Protein AF-A0AA51CBP5-F1 (afdb_monomer_lite)

Radius of gyration: 10.13 Å; chains: 1; bounding box: 25×19×21 Å

Structure (mmCIF, N/CA/C/O backbone):
data_AF-A0AA51CBP5-F1
#
_entry.id   AF-A0AA51CBP5-F1
#
loop_
_atom_site.group_PDB
_atom_site.id
_atom_site.type_symbol
_atom_site.label_atom_id
_atom_site.label_alt_id
_atom_site.label_comp_id
_atom_site.label_asym_id
_atom_site.label_entity_id
_atom_site.label_seq_id
_atom_site.pdbx_PDB_ins_code
_atom_site.Cartn_x
_atom_site.Cartn_y
_atom_site.Cartn_z
_atom_site.occupancy
_atom_site.B_iso_or_equiv
_atom_site.auth_seq_id
_atom_site.auth_comp_id
_atom_site.auth_asym_id
_atom_site.auth_atom_id
_atom_site.pdbx_PDB_model_num
ATOM 1 N N . MET A 1 1 ? 12.551 11.601 0.463 1.00 54.16 1 MET A N 1
ATOM 2 C CA . MET A 1 1 ? 11.888 11.298 1.749 1.00 54.16 1 MET A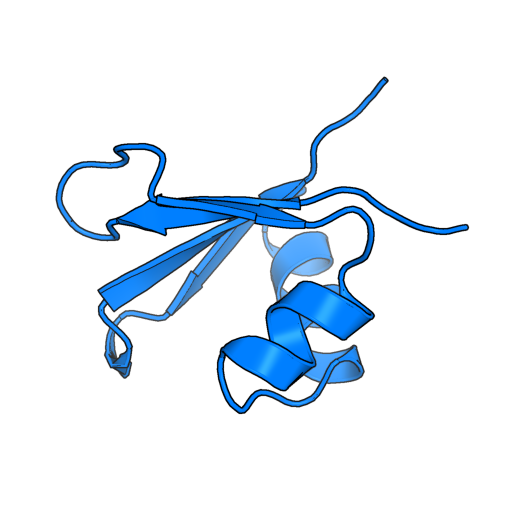 CA 1
ATOM 3 C C . MET A 1 1 ? 11.329 9.890 1.693 1.00 54.16 1 MET A C 1
ATOM 5 O O . MET A 1 1 ? 10.490 9.618 0.841 1.00 54.16 1 MET A O 1
ATOM 9 N N . ALA A 1 2 ? 11.820 9.001 2.555 1.00 66.25 2 ALA A N 1
ATOM 10 C CA . ALA A 1 2 ? 11.142 7.743 2.841 1.00 66.25 2 ALA A CA 1
ATOM 11 C C . ALA A 1 2 ? 9.788 8.065 3.485 1.00 66.25 2 ALA A C 1
ATOM 13 O O . ALA A 1 2 ? 9.705 8.934 4.349 1.00 66.25 2 ALA A O 1
ATOM 14 N N . THR A 1 3 ? 8.720 7.449 2.992 1.00 81.88 3 THR A N 1
ATOM 15 C CA . THR A 1 3 ? 7.375 7.620 3.541 1.00 81.88 3 THR A CA 1
ATOM 16 C C . THR A 1 3 ? 6.915 6.262 4.028 1.00 81.88 3 THR A C 1
ATOM 18 O O . THR A 1 3 ? 6.751 5.367 3.196 1.00 81.88 3 THR A O 1
ATOM 21 N N . LYS A 1 4 ? 6.714 6.137 5.344 1.00 93.56 4 LYS A N 1
ATOM 22 C CA . LYS A 1 4 ? 6.137 4.939 5.944 1.00 93.56 4 LYS A CA 1
ATOM 23 C C . LYS A 1 4 ? 4.688 4.780 5.506 1.00 93.56 4 LYS A C 1
ATOM 25 O O . LYS A 1 4 ? 3.952 5.769 5.378 1.00 93.56 4 LYS A O 1
ATOM 30 N N . VAL A 1 5 ? 4.277 3.542 5.284 1.00 95.44 5 VAL A N 1
ATOM 31 C CA . VAL A 1 5 ? 2.911 3.205 4.885 1.00 95.44 5 VAL A CA 1
ATOM 32 C C . VAL A 1 5 ? 2.433 1.971 5.627 1.00 95.44 5 VAL A C 1
ATOM 34 O O . VAL A 1 5 ? 3.203 1.058 5.891 1.00 95.44 5 VAL A O 1
ATOM 37 N N . MET A 1 6 ? 1.150 1.957 5.949 1.00 96.75 6 MET A N 1
ATOM 38 C CA . MET A 1 6 ? 0.447 0.803 6.498 1.00 96.75 6 MET A CA 1
ATOM 39 C C . MET A 1 6 ? -0.384 0.170 5.387 1.00 96.75 6 MET A C 1
ATOM 41 O O . MET A 1 6 ? -1.114 0.879 4.688 1.00 96.75 6 MET A O 1
ATOM 45 N N . GLN A 1 7 ? -0.247 -1.140 5.224 1.00 97.38 7 GLN A N 1
ATOM 46 C CA . GLN A 1 7 ? -1.126 -1.975 4.424 1.00 97.38 7 GLN A CA 1
ATOM 47 C C . GLN A 1 7 ? -2.310 -2.403 5.280 1.00 97.38 7 GLN A C 1
ATOM 49 O O . GLN A 1 7 ? -2.138 -2.892 6.395 1.00 97.38 7 GLN A O 1
ATOM 54 N N . LEU A 1 8 ? -3.506 -2.214 4.745 1.00 97.38 8 LEU A N 1
ATOM 55 C CA . LEU A 1 8 ? -4.767 -2.528 5.390 1.00 97.38 8 LEU A CA 1
ATOM 56 C C . LEU A 1 8 ? -5.539 -3.524 4.528 1.00 97.38 8 LEU A C 1
ATOM 58 O O . LEU A 1 8 ? -5.453 -3.470 3.294 1.00 97.38 8 LEU A O 1
ATOM 62 N N . ASP A 1 9 ? -6.322 -4.385 5.164 1.00 96.88 9 ASP A N 1
ATOM 63 C CA . ASP A 1 9 ? -7.334 -5.167 4.465 1.00 96.88 9 ASP A CA 1
ATOM 64 C C . ASP A 1 9 ? -8.375 -4.222 3.849 1.00 96.88 9 ASP A C 1
ATOM 66 O O . ASP A 1 9 ? -8.787 -3.231 4.459 1.00 96.88 9 ASP A O 1
ATOM 70 N N . TYR A 1 10 ? -8.765 -4.486 2.604 1.00 95.12 10 TYR A N 1
ATOM 71 C CA . TYR A 1 10 ? -9.687 -3.608 1.885 1.00 95.12 10 TYR A CA 1
ATOM 72 C C . TYR A 1 10 ? -11.109 -3.632 2.457 1.00 95.12 10 TYR A C 1
ATOM 74 O O . TYR A 1 10 ? -11.790 -2.609 2.405 1.00 95.12 10 TYR A O 1
ATOM 82 N N . ASP A 1 11 ? -11.573 -4.785 2.940 1.00 93.56 11 ASP A N 1
ATOM 83 C CA . ASP A 1 11 ? -12.951 -4.981 3.384 1.00 93.56 11 ASP A CA 1
ATOM 84 C C . ASP A 1 11 ? -13.108 -4.635 4.879 1.00 93.56 11 ASP A C 1
ATOM 86 O O . ASP A 1 11 ? -14.114 -4.033 5.259 1.00 93.56 11 ASP A O 1
ATOM 90 N N . THR A 1 12 ? -12.118 -4.960 5.719 1.00 94.75 12 THR A N 1
ATOM 91 C CA . THR A 1 12 ? -12.178 -4.735 7.178 1.00 94.75 12 THR A CA 1
ATOM 92 C C . THR A 1 12 ? -11.457 -3.469 7.636 1.00 94.75 12 THR A C 1
ATOM 94 O O . THR A 1 12 ? -11.789 -2.913 8.684 1.00 94.75 12 THR A O 1
ATOM 97 N N . GLY A 1 13 ? -10.479 -2.981 6.867 1.00 93.56 13 GLY A N 1
ATOM 98 C CA . GLY A 1 13 ? -9.606 -1.883 7.285 1.00 93.56 13 GLY A CA 1
ATOM 99 C C . GLY A 1 13 ? -8.604 -2.268 8.377 1.00 93.56 13 GLY A C 1
ATOM 100 O O . GLY A 1 13 ? -7.939 -1.385 8.925 1.00 93.56 13 GLY A O 1
ATOM 101 N N . GLU A 1 14 ? -8.487 -3.557 8.705 1.00 96.19 14 GLU A N 1
ATOM 102 C CA . GLU A 1 14 ? -7.525 -4.055 9.685 1.00 96.19 14 GLU A CA 1
ATOM 103 C C . GLU A 1 14 ? -6.095 -3.921 9.167 1.00 96.19 14 GLU A C 1
ATOM 105 O O . GLU A 1 14 ? -5.824 -4.066 7.974 1.00 96.19 14 GLU A O 1
ATOM 110 N N . LEU A 1 15 ? -5.166 -3.633 10.077 1.00 96.69 15 LEU A N 1
ATOM 111 C CA . LEU A 1 15 ? -3.750 -3.546 9.752 1.00 96.69 15 LEU A CA 1
ATOM 112 C C . LEU A 1 15 ? -3.212 -4.931 9.385 1.00 96.69 15 LEU A C 1
ATOM 114 O O . LEU A 1 15 ? -3.242 -5.841 10.207 1.00 96.69 15 LEU A O 1
ATOM 118 N N . ILE A 1 16 ? -2.666 -5.048 8.178 1.00 96.62 16 ILE A N 1
ATOM 119 C CA . ILE A 1 16 ? -1.953 -6.242 7.723 1.00 96.62 16 ILE A CA 1
ATOM 120 C C . ILE A 1 16 ? -0.464 -6.087 8.035 1.00 96.62 16 ILE A C 1
ATOM 122 O O . ILE A 1 16 ? 0.123 -6.935 8.699 1.00 96.62 16 ILE A O 1
ATOM 126 N N . GLU A 1 17 ? 0.146 -4.989 7.579 1.00 96.50 17 GLU A N 1
ATOM 127 C CA . GLU A 1 17 ? 1.595 -4.792 7.676 1.00 96.50 17 GLU A CA 1
ATOM 128 C C . GLU A 1 17 ? 1.978 -3.305 7.661 1.00 96.50 17 GLU A C 1
ATOM 130 O O . GLU A 1 17 ? 1.232 -2.455 7.169 1.00 96.50 17 GLU A O 1
ATOM 135 N N . ILE A 1 18 ? 3.152 -2.972 8.203 1.00 96.25 18 ILE A N 1
ATOM 136 C CA . ILE A 1 18 ? 3.743 -1.632 8.134 1.00 96.25 18 ILE A CA 1
ATOM 137 C C . ILE A 1 18 ? 5.070 -1.721 7.389 1.00 96.25 18 ILE A C 1
ATOM 139 O O . ILE A 1 18 ? 5.961 -2.465 7.782 1.00 96.25 18 ILE A O 1
ATOM 143 N N . TYR A 1 19 ? 5.222 -0.881 6.371 1.00 95.81 19 TYR A N 1
ATOM 144 C CA . TYR A 1 19 ? 6.453 -0.739 5.609 1.00 95.81 19 TYR A CA 1
ATOM 145 C C . TYR A 1 19 ? 7.122 0.601 5.915 1.00 95.81 19 TYR A C 1
ATOM 147 O O . TYR A 1 19 ? 6.467 1.650 5.979 1.00 95.81 19 TYR A O 1
ATOM 155 N N . GLU A 1 20 ? 8.448 0.585 6.039 1.00 94.12 20 GLU A N 1
ATOM 156 C CA . GLU A 1 20 ? 9.253 1.788 6.274 1.00 94.12 20 GLU A CA 1
ATOM 157 C C . GLU A 1 20 ? 9.250 2.721 5.052 1.00 94.12 20 GLU A C 1
ATOM 159 O O . GLU A 1 20 ? 9.377 3.946 5.170 1.00 94.12 20 GLU A O 1
ATOM 164 N N . THR A 1 21 ? 9.046 2.158 3.859 1.00 93.62 21 THR A N 1
ATOM 165 C CA . THR A 1 21 ? 8.978 2.909 2.610 1.00 93.62 21 THR A CA 1
ATOM 166 C C . THR A 1 21 ? 7.864 2.430 1.675 1.00 93.62 21 THR A C 1
ATOM 168 O O . THR A 1 21 ? 7.563 1.244 1.572 1.00 93.62 21 THR A O 1
ATOM 171 N N . ILE A 1 22 ? 7.326 3.353 0.866 1.00 94.06 22 ILE A N 1
ATOM 172 C CA . ILE A 1 22 ? 6.442 3.024 -0.274 1.00 94.06 22 ILE A CA 1
ATOM 173 C C . ILE A 1 22 ? 7.104 2.017 -1.233 1.00 94.06 22 ILE A C 1
ATOM 175 O O . ILE A 1 22 ? 6.415 1.209 -1.848 1.00 94.06 22 ILE A O 1
ATOM 179 N N . LYS A 1 23 ? 8.437 2.059 -1.379 1.00 94.81 23 LYS A N 1
ATOM 180 C CA . LYS A 1 23 ? 9.168 1.152 -2.275 1.00 94.81 23 LYS A CA 1
ATOM 181 C C . LYS A 1 23 ? 9.115 -0.294 -1.793 1.00 94.81 23 LYS A C 1
ATOM 183 O O . LYS A 1 23 ? 8.927 -1.177 -2.621 1.00 94.81 23 LYS A O 1
ATOM 188 N N . GLU A 1 24 ? 9.274 -0.523 -0.493 1.00 95.56 24 GLU A N 1
ATOM 189 C CA . GLU A 1 24 ? 9.151 -1.859 0.098 1.00 95.56 24 GLU A CA 1
ATOM 190 C C . GLU A 1 24 ? 7.724 -2.376 -0.043 1.00 95.56 24 GLU A C 1
ATOM 192 O O .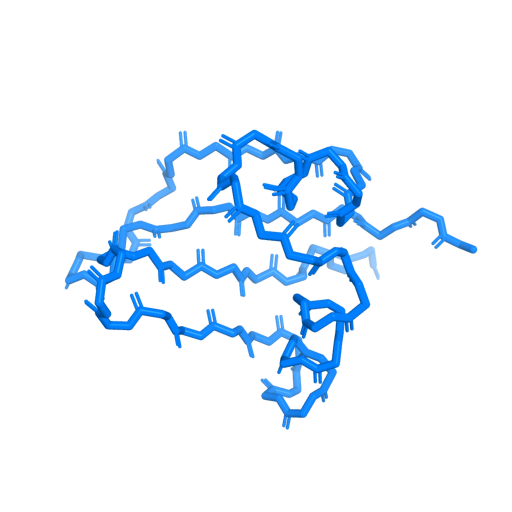 GLU A 1 24 ? 7.538 -3.448 -0.610 1.00 95.56 24 GLU A O 1
ATOM 197 N N . ALA A 1 25 ? 6.732 -1.560 0.329 1.00 95.69 25 ALA A N 1
ATOM 198 C CA . ALA A 1 25 ? 5.318 -1.903 0.183 1.00 95.69 25 ALA A CA 1
ATOM 199 C C . ALA A 1 25 ? 4.962 -2.299 -1.258 1.00 95.69 25 ALA A C 1
ATOM 201 O O . ALA A 1 25 ? 4.319 -3.319 -1.496 1.00 95.69 25 ALA A O 1
ATOM 202 N N . ALA A 1 26 ? 5.414 -1.510 -2.238 1.00 95.75 26 ALA A N 1
ATOM 203 C CA . ALA A 1 26 ? 5.168 -1.782 -3.648 1.00 95.75 26 ALA A CA 1
ATOM 204 C C . ALA A 1 26 ? 5.863 -3.062 -4.128 1.00 95.75 26 ALA A C 1
ATOM 206 O O . ALA A 1 26 ? 5.256 -3.850 -4.851 1.00 95.75 26 ALA A O 1
ATOM 207 N N . LYS A 1 27 ? 7.120 -3.281 -3.723 1.00 95.94 27 LYS A N 1
ATOM 208 C CA . LYS A 1 27 ? 7.887 -4.470 -4.107 1.00 95.94 27 LYS A CA 1
ATOM 209 C C . LYS A 1 27 ? 7.232 -5.745 -3.577 1.00 95.94 27 LYS A C 1
ATOM 211 O O . LYS A 1 27 ? 7.069 -6.687 -4.345 1.00 95.94 27 LYS A O 1
ATOM 216 N N . ASP A 1 28 ? 6.840 -5.750 -2.308 1.00 96.62 28 ASP A N 1
ATOM 217 C CA . ASP A 1 28 ? 6.246 -6.914 -1.645 1.00 96.62 28 ASP A CA 1
ATOM 218 C C . ASP A 1 28 ? 4.852 -7.251 -2.202 1.00 96.62 28 ASP A C 1
ATOM 220 O O . ASP A 1 28 ? 4.492 -8.408 -2.408 1.00 96.62 28 ASP A O 1
ATOM 224 N N . ASN A 1 29 ? 4.101 -6.219 -2.599 1.00 95.06 29 ASN A N 1
ATOM 225 C CA . ASN A 1 29 ? 2.766 -6.371 -3.173 1.00 95.06 29 ASN A CA 1
ATOM 226 C C . ASN A 1 29 ? 2.745 -6.490 -4.705 1.00 95.06 29 ASN A C 1
ATOM 228 O O . ASN A 1 29 ? 1.661 -6.481 -5.304 1.00 95.06 29 ASN A O 1
ATOM 232 N N . TRP A 1 30 ? 3.905 -6.626 -5.358 1.00 95.12 30 TRP A N 1
ATOM 233 C CA . TRP A 1 30 ? 4.034 -6.738 -6.818 1.00 95.12 30 TRP A CA 1
ATOM 234 C C . TRP A 1 30 ? 3.361 -5.569 -7.551 1.00 95.12 30 TRP A C 1
ATOM 236 O O . TRP A 1 30 ? 2.442 -5.749 -8.358 1.00 95.12 30 TRP A O 1
ATOM 246 N N . MET A 1 31 ? 3.769 -4.351 -7.201 1.00 94.88 31 MET A N 1
ATOM 247 C CA . MET A 1 31 ? 3.244 -3.089 -7.722 1.00 94.88 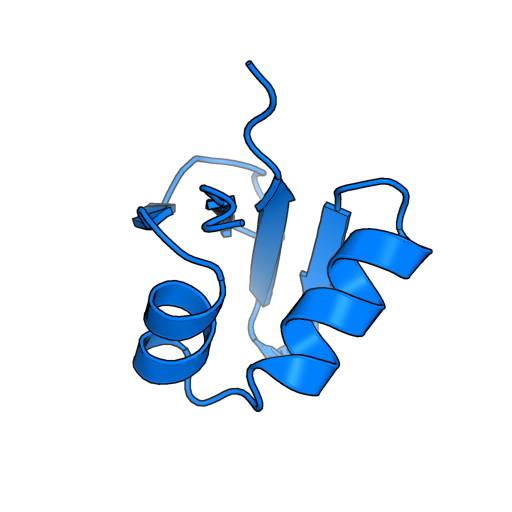31 MET A CA 1
ATOM 248 C C . MET A 1 31 ? 4.383 -2.180 -8.179 1.00 94.88 31 MET A C 1
ATOM 250 O O . MET A 1 31 ? 5.494 -2.244 -7.654 1.00 94.88 31 MET A O 1
ATOM 254 N N . ASP A 1 32 ? 4.095 -1.282 -9.122 1.00 95.25 32 ASP A N 1
ATOM 255 C CA . ASP A 1 32 ? 5.039 -0.221 -9.458 1.00 95.25 32 ASP A CA 1
ATOM 256 C C . ASP A 1 32 ? 5.104 0.811 -8.307 1.00 95.25 32 ASP A C 1
ATOM 258 O O . ASP A 1 32 ? 4.064 1.340 -7.886 1.00 95.25 32 ASP A O 1
ATOM 262 N N . PRO A 1 33 ? 6.301 1.126 -7.772 1.00 94.62 33 PRO A N 1
ATOM 263 C CA . PRO A 1 33 ? 6.442 2.082 -6.676 1.00 94.62 33 PRO A CA 1
ATOM 264 C C . PRO A 1 33 ? 5.960 3.497 -7.011 1.00 94.62 33 PRO A C 1
ATOM 266 O O . PRO A 1 33 ? 5.486 4.205 -6.119 1.00 94.62 33 PRO A O 1
ATOM 269 N N . ASN A 1 34 ? 6.082 3.931 -8.271 1.00 94.38 34 ASN A N 1
ATOM 270 C CA . ASN A 1 34 ? 5.629 5.251 -8.703 1.00 94.38 34 ASN A CA 1
ATOM 271 C C . ASN A 1 34 ? 4.107 5.297 -8.788 1.00 94.38 34 ASN A C 1
ATOM 273 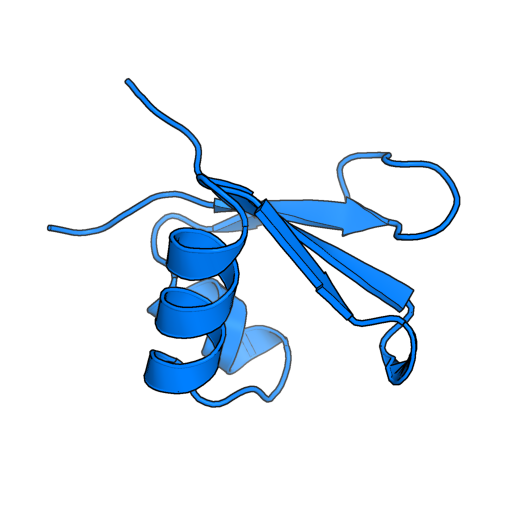O O . ASN A 1 34 ? 3.511 6.289 -8.362 1.00 94.38 34 ASN A O 1
ATOM 277 N N . ASP A 1 35 ? 3.473 4.228 -9.273 1.00 94.44 35 ASP A N 1
ATOM 278 C CA . ASP A 1 35 ? 2.015 4.130 -9.277 1.00 94.44 35 ASP A CA 1
ATOM 279 C C . ASP A 1 35 ? 1.462 4.115 -7.856 1.00 94.44 35 ASP A C 1
ATOM 281 O O . ASP A 1 35 ? 0.571 4.910 -7.549 1.00 94.44 35 ASP A O 1
ATOM 285 N N . LEU A 1 36 ? 2.020 3.299 -6.954 1.00 94.38 36 LEU A N 1
ATOM 286 C CA . LEU A 1 36 ? 1.576 3.278 -5.559 1.00 94.38 36 LEU A CA 1
ATOM 287 C C . LEU A 1 36 ? 1.705 4.667 -4.913 1.00 94.38 36 LEU A C 1
ATOM 289 O O . LEU A 1 36 ? 0.741 5.178 -4.339 1.00 94.38 36 LEU A O 1
ATOM 293 N N . ALA A 1 37 ? 2.856 5.328 -5.075 1.00 94.00 37 ALA A N 1
ATOM 294 C CA . ALA A 1 37 ? 3.066 6.686 -4.575 1.00 94.00 37 ALA A CA 1
ATOM 295 C C . ALA A 1 37 ? 2.065 7.694 -5.167 1.00 94.00 37 ALA A C 1
ATOM 297 O O . ALA A 1 37 ? 1.522 8.539 -4.448 1.00 94.00 37 ALA A O 1
ATOM 298 N N . LYS A 1 38 ? 1.794 7.603 -6.474 1.00 94.56 38 LYS A N 1
ATOM 299 C CA . LYS A 1 38 ? 0.832 8.449 -7.189 1.00 94.56 38 LYS A CA 1
ATOM 300 C C . LYS A 1 38 ? -0.586 8.244 -6.667 1.00 94.56 38 LYS A C 1
ATOM 302 O O . LYS A 1 38 ? -1.276 9.237 -6.441 1.00 94.56 38 LYS A O 1
ATOM 307 N N . TYR A 1 39 ? -1.021 7.002 -6.459 1.00 95.12 39 TYR A N 1
ATOM 308 C CA . TYR A 1 39 ? -2.349 6.703 -5.922 1.00 95.12 39 TYR A CA 1
ATOM 309 C C . TYR A 1 39 ? -2.499 7.191 -4.484 1.00 95.12 39 TYR A C 1
ATOM 311 O O . TYR A 1 39 ? -3.480 7.872 -4.193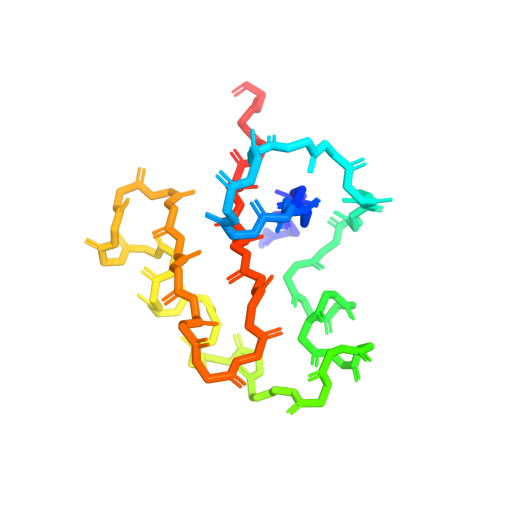 1.00 95.12 39 TYR A O 1
ATOM 319 N N . ILE A 1 40 ? -1.501 6.951 -3.626 1.00 94.00 40 ILE A N 1
ATOM 320 C CA . ILE A 1 40 ? -1.509 7.438 -2.239 1.00 94.00 40 ILE A CA 1
ATOM 321 C C . ILE A 1 40 ? -1.602 8.966 -2.222 1.00 94.00 40 ILE A C 1
ATOM 323 O O . ILE A 1 40 ? -2.405 9.533 -1.487 1.00 94.00 40 ILE A O 1
ATOM 327 N N . ARG A 1 41 ? -0.821 9.659 -3.060 1.00 91.81 41 ARG A N 1
ATOM 328 C CA . ARG A 1 41 ? -0.870 11.124 -3.156 1.00 91.81 41 ARG A CA 1
ATOM 329 C C . ARG A 1 41 ? -2.223 11.626 -3.666 1.00 91.81 41 ARG A C 1
ATOM 331 O O . ARG A 1 41 ? -2.730 12.611 -3.139 1.00 91.81 41 ARG A O 1
ATOM 338 N N . LYS A 1 42 ? -2.800 10.974 -4.680 1.00 92.75 42 LYS A N 1
ATOM 339 C CA . LYS A 1 42 ? -4.110 11.342 -5.241 1.00 92.75 42 LYS A CA 1
ATOM 340 C C . LYS A 1 42 ? -5.246 11.151 -4.239 1.00 92.75 42 LYS A C 1
ATOM 342 O O . LYS A 1 42 ? -6.140 11.986 -4.200 1.00 92.75 42 LYS A O 1
ATOM 347 N N . GLY A 1 43 ? -5.203 10.098 -3.429 1.00 91.12 43 GLY A N 1
ATOM 348 C CA . GLY A 1 43 ? -6.190 9.844 -2.379 1.00 91.12 43 GLY A CA 1
ATOM 349 C C . GLY A 1 43 ? -5.840 10.487 -1.038 1.00 91.12 43 GLY A C 1
ATOM 350 O O . GLY A 1 43 ? -6.168 9.930 0.003 1.00 91.12 43 GLY A O 1
ATOM 351 N N . ASN A 1 44 ? -5.143 11.630 -1.048 1.00 91.31 44 ASN A N 1
ATOM 352 C CA . ASN A 1 44 ? -4.800 12.410 0.145 1.00 91.31 44 ASN A CA 1
ATOM 353 C C . ASN A 1 44 ? -4.138 11.586 1.272 1.00 91.31 44 ASN A C 1
ATOM 355 O O . ASN A 1 44 ? -4.487 11.696 2.445 1.00 91.31 44 ASN A O 1
ATOM 359 N N . GLY A 1 45 ? -3.185 10.729 0.907 1.00 92.25 45 GLY A N 1
ATOM 360 C CA . GLY A 1 45 ? -2.500 9.829 1.831 1.00 92.25 45 GLY A CA 1
ATOM 361 C C . GLY A 1 45 ? -3.091 8.421 1.898 1.00 92.25 45 GLY A C 1
ATOM 362 O O . GLY A 1 45 ? -2.591 7.626 2.684 1.00 92.25 45 GLY A O 1
ATOM 363 N N . MET A 1 46 ? -4.088 8.079 1.080 1.00 94.00 46 MET A N 1
ATOM 364 C CA . MET A 1 46 ? -4.676 6.740 1.023 1.00 94.00 46 MET A CA 1
ATOM 365 C C . MET A 1 46 ? -4.810 6.240 -0.419 1.00 94.00 46 MET A C 1
ATOM 367 O O . MET A 1 46 ? -5.118 6.999 -1.331 1.00 94.00 46 MET A O 1
ATOM 371 N N . ALA A 1 47 ? -4.585 4.948 -0.634 1.00 95.69 47 ALA A N 1
ATOM 372 C CA . ALA A 1 47 ? -4.807 4.265 -1.901 1.00 95.69 47 ALA A CA 1
ATOM 373 C C . ALA A 1 47 ? -5.541 2.950 -1.653 1.00 95.69 47 ALA A C 1
ATOM 375 O O . ALA A 1 47 ? -5.196 2.223 -0.729 1.00 95.69 47 ALA A O 1
ATOM 376 N N . MET A 1 48 ? -6.531 2.631 -2.481 1.00 95.44 48 MET A N 1
ATOM 377 C CA . MET A 1 48 ? -7.314 1.402 -2.360 1.00 95.44 48 MET A CA 1
ATOM 378 C C . MET A 1 48 ? -7.239 0.606 -3.658 1.00 95.44 48 MET A C 1
ATOM 380 O O . MET A 1 48 ? -7.475 1.151 -4.737 1.00 95.44 48 MET A O 1
ATOM 384 N N . PHE A 1 49 ? -6.952 -0.690 -3.556 1.00 94.56 49 PHE A N 1
ATOM 385 C CA . PHE A 1 49 ? -6.757 -1.581 -4.695 1.00 94.56 49 PHE A CA 1
ATOM 386 C C . PHE A 1 49 ? -7.734 -2.753 -4.617 1.00 94.56 49 PHE A C 1
ATOM 388 O O . PHE A 1 49 ? -7.397 -3.838 -4.149 1.00 94.56 49 PHE A O 1
ATOM 395 N N . LYS A 1 50 ? -8.954 -2.548 -5.134 1.00 93.06 50 LYS A N 1
ATOM 396 C CA . LYS A 1 50 ? -10.048 -3.536 -5.079 1.00 93.06 50 LYS A CA 1
ATOM 397 C C . LYS A 1 50 ? -9.657 -4.908 -5.644 1.00 93.06 50 LYS A C 1
ATOM 399 O O . LYS A 1 50 ? -10.001 -5.922 -5.053 1.00 93.06 50 LYS A O 1
ATOM 404 N N . ASN A 1 51 ? -8.904 -4.941 -6.745 1.00 92.12 51 ASN A N 1
ATOM 405 C CA . ASN A 1 51 ? -8.486 -6.193 -7.392 1.00 92.12 51 ASN A CA 1
ATOM 406 C C . ASN A 1 51 ? -7.526 -7.025 -6.530 1.00 92.12 51 ASN A C 1
ATOM 408 O O . ASN A 1 51 ? -7.494 -8.240 -6.664 1.00 92.12 51 ASN A O 1
ATOM 412 N N . LYS A 1 52 ? -6.742 -6.366 -5.670 1.00 91.88 52 LYS A N 1
ATOM 413 C CA . LYS A 1 52 ? -5.801 -7.013 -4.746 1.00 91.88 52 LYS A CA 1
ATOM 414 C C . LYS A 1 52 ? -6.369 -7.149 -3.330 1.00 91.88 52 LYS A C 1
ATOM 416 O O . LYS A 1 52 ? -5.707 -7.741 -2.496 1.00 91.88 52 LYS A O 1
ATOM 421 N N . LYS A 1 53 ? -7.564 -6.601 -3.063 1.00 95.56 53 LYS A N 1
ATOM 422 C CA . LYS A 1 53 ? -8.192 -6.552 -1.732 1.00 95.56 53 LYS A CA 1
ATOM 423 C C . LYS A 1 53 ? -7.290 -5.957 -0.640 1.00 95.56 53 LYS A C 1
ATOM 425 O O . LYS A 1 53 ? -7.380 -6.324 0.521 1.00 95.56 53 LYS A O 1
ATOM 430 N N . ILE A 1 54 ? -6.486 -4.958 -1.009 1.00 96.12 54 ILE A N 1
ATOM 431 C CA . ILE A 1 54 ? -5.610 -4.224 -0.084 1.00 96.12 54 ILE A CA 1
ATOM 432 C C . ILE A 1 54 ? -5.800 -2.713 -0.211 1.00 96.12 54 ILE A C 1
ATOM 434 O O . ILE A 1 54 ? -6.173 -2.191 -1.270 1.00 96.12 54 ILE A O 1
ATOM 438 N N . ALA A 1 55 ? -5.482 -1.996 0.858 1.00 96.62 55 ALA A N 1
ATOM 439 C CA . ALA A 1 55 ? -5.342 -0.550 0.875 1.00 96.62 55 ALA A CA 1
ATOM 440 C C . ALA A 1 55 ? -3.999 -0.148 1.493 1.00 96.62 55 ALA A C 1
ATOM 442 O O . ALA A 1 55 ? -3.438 -0.867 2.309 1.00 96.62 55 ALA A O 1
ATOM 443 N N . PHE A 1 56 ? -3.487 1.018 1.113 1.00 96.69 56 PHE A N 1
ATOM 444 C CA . PHE A 1 56 ? -2.294 1.609 1.705 1.00 96.69 56 PHE A CA 1
ATOM 445 C C . PHE A 1 56 ? -2.619 2.987 2.239 1.00 96.69 56 PHE A C 1
ATOM 447 O O . PHE A 1 56 ? -3.194 3.814 1.528 1.00 96.69 56 PHE A O 1
ATOM 454 N N . LYS A 1 57 ? -2.202 3.260 3.470 1.00 95.81 57 LYS A N 1
ATOM 455 C CA . LYS A 1 57 ? -2.336 4.572 4.092 1.00 95.81 57 LYS A CA 1
ATOM 456 C C . LYS A 1 57 ? -0.971 5.075 4.534 1.00 95.81 57 LYS A C 1
ATOM 458 O O . LYS A 1 57 ? -0.182 4.356 5.141 1.00 95.81 57 LYS A O 1
ATOM 463 N N . ARG A 1 58 ? -0.681 6.329 4.206 1.00 93.56 58 ARG A N 1
ATOM 464 C CA . ARG A 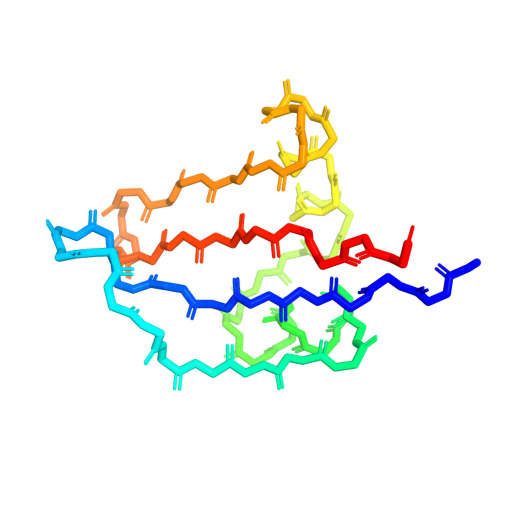1 58 ? 0.525 7.031 4.628 1.00 93.56 58 ARG A CA 1
ATOM 465 C C . ARG A 1 58 ? 0.501 7.216 6.137 1.00 93.56 58 ARG A C 1
ATOM 467 O O . ARG A 1 58 ? -0.474 7.726 6.684 1.00 93.56 58 ARG A O 1
ATOM 474 N N . ILE A 1 59 ? 1.606 6.863 6.779 1.00 89.94 59 ILE A N 1
ATOM 475 C CA . ILE A 1 59 ? 1.844 7.176 8.183 1.00 89.94 59 ILE A CA 1
ATOM 476 C C . ILE A 1 59 ? 2.561 8.525 8.204 1.00 89.94 59 ILE A C 1
ATOM 478 O O . ILE A 1 59 ? 3.686 8.651 7.716 1.00 89.94 59 ILE A O 1
ATOM 482 N N . GLY A 1 60 ? 1.856 9.557 8.658 1.00 75.25 60 GLY A N 1
ATOM 483 C CA . GLY A 1 60 ? 2.439 10.869 8.923 1.00 75.25 60 GLY A CA 1
ATOM 484 C C . GLY A 1 60 ? 2.983 10.917 10.347 1.00 75.25 60 GLY A C 1
ATOM 485 O O . GLY A 1 60 ? 2.311 10.438 11.258 1.00 75.25 60 GLY A O 1
ATOM 486 N N . VAL A 1 61 ? 4.190 11.469 10.499 1.00 45.88 61 VAL A N 1
ATOM 487 C CA . VAL A 1 61 ? 4.645 12.109 11.745 1.00 45.88 61 VAL A CA 1
ATOM 488 C C . VAL A 1 61 ? 3.906 13.433 11.882 1.00 45.88 61 VAL A C 1
ATOM 490 O O . VAL A 1 61 ? 3.743 14.088 10.823 1.00 45.88 61 VAL A O 1
#

Foldseek 3Di:
DFWKKFKAQLPPRHTDDIDSHLVVVQVVLVHDSVVSVVQCVVVVQKHHDVVSRMIMGTDDD

pLDDT: mean 92.26, std 9.21, range [45.88, 97.38]

Sequence (61 aa):
MATKVMQLDYDTGELIEIYETIKEAAKDNWMDPNDLAKYIRKGNGMAMFKNKKIAFKRIGV

Secondary structure (DSSP, 8-state):
----EEEEETTT--EEEEESSHHHHHHHTT--HHHHHHHHHHTTTEEEEGGGTEEEEE---